Protein AF-A0A955HTI1-F1 (afdb_monomer)

Radius of gyration: 17.14 Å; Cα contacts (8 Å, |Δi|>4): 187; chains: 1; bounding box: 44×36×41 Å

pLDDT: mean 93.25, std 6.98, range [59.03, 98.44]

Solvent-accessible surface area (backbone atoms only — not comparable to full-atom values): 8638 Å² total; per-residue (Å²): 110,68,37,60,52,42,32,54,49,37,49,50,35,49,76,67,67,66,42,57,58,66,56,34,48,52,49,47,51,32,21,47,25,49,50,69,76,40,82,33,57,40,59,86,80,38,102,81,33,39,49,56,70,76,78,49,62,62,72,62,43,73,71,52,9,64,58,46,79,79,43,92,56,68,64,56,56,46,44,49,44,30,48,38,44,42,49,19,44,53,46,44,31,52,51,34,29,71,71,66,74,32,68,68,62,16,50,51,51,39,49,52,58,66,64,32,61,70,59,45,47,50,51,64,56,46,49,51,76,74,50,57,50,44,28,48,52,33,49,25,53,45,17,60,79,68,67,36,62,71,53,28,54,54,30,50,58,66,72,74,87

Secondary structure (DSSP, 8-state):
-HHHHHHHHHHHHHHTT-S-HHHHHHHHHHHHHHHTT---EEGGGSTT-EEGGGT---HHHHHHGGGGGT---THHHHHHHHHHHHHHHHHHHHHHHHHH--HHHHHHHHHHHHH-HHHHHHHHHS--GGGGGHHHHHHHHHHHHTT-HHHHHHHHHHHT-

Foldseek 3Di:
DLLVVLLVLQVVCVVVVVADCVQLVLLLQQLQCVLVVHQSFDCPPDVRGDRPVVVPDQPVSVVCSVQVVVHSDSSSLLSVLSVLLVVLLVLQLVLQCVVVVDNVRSVVVSVVSSPPVVLVCCSNHHPDSCSNLSNLVSQLVSCVSVVVVVSVVVSVVVVVD

Structure (mmCIF, N/CA/C/O backbone):
data_AF-A0A955HTI1-F1
#
_entry.id   AF-A0A955HTI1-F1
#
loop_
_atom_site.group_PDB
_atom_site.id
_atom_site.type_symbol
_atom_site.label_atom_id
_atom_site.label_alt_id
_atom_site.label_comp_id
_atom_site.label_asym_id
_atom_site.label_entity_id
_atom_site.label_seq_id
_atom_site.pdbx_PDB_ins_code
_atom_site.Cartn_x
_atom_site.Cartn_y
_atom_site.Cartn_z
_atom_site.occupancy
_atom_site.B_iso_or_equiv
_atom_site.auth_seq_id
_atom_site.auth_comp_id
_atom_site.auth_asym_id
_atom_site.auth_atom_id
_atom_site.pdbx_PDB_model_num
ATOM 1 N N . MET A 1 1 ? -12.111 10.579 2.091 1.00 88.12 1 MET A N 1
ATOM 2 C CA . MET A 1 1 ? -11.342 11.835 1.938 1.00 88.12 1 MET A CA 1
ATOM 3 C C . MET A 1 1 ? -9.840 11.572 1.915 1.00 88.12 1 MET A C 1
ATOM 5 O O . MET A 1 1 ? -9.245 11.857 0.891 1.00 88.12 1 MET A O 1
ATOM 9 N N . PHE A 1 2 ? -9.255 10.962 2.958 1.00 95.75 2 PHE A N 1
ATOM 10 C CA . PHE A 1 2 ? -7.815 10.640 3.027 1.00 95.75 2 PHE A CA 1
ATOM 11 C C . PHE A 1 2 ? -7.285 9.894 1.789 1.00 95.75 2 PHE A C 1
ATOM 13 O O . PHE A 1 2 ? -6.469 10.437 1.060 1.00 95.75 2 PHE A O 1
ATOM 20 N N . THR A 1 3 ? -7.819 8.705 1.486 1.00 97.25 3 THR A N 1
ATOM 21 C CA . THR A 1 3 ? -7.407 7.900 0.318 1.00 97.25 3 THR A CA 1
ATOM 22 C C . THR A 1 3 ? -7.441 8.684 -0.986 1.00 97.25 3 THR A C 1
ATOM 24 O O . THR A 1 3 ? -6.485 8.658 -1.743 1.00 97.25 3 THR A O 1
ATOM 27 N N . PHE A 1 4 ? -8.525 9.421 -1.228 1.00 97.69 4 PHE A N 1
ATOM 28 C CA . PHE A 1 4 ? -8.668 10.217 -2.441 1.00 97.69 4 PHE A CA 1
ATOM 29 C C . PHE A 1 4 ? -7.625 11.340 -2.521 1.00 97.69 4 PHE A C 1
ATOM 31 O O . PHE A 1 4 ? -7.019 11.529 -3.569 1.00 97.69 4 PHE A O 1
ATOM 38 N N . ALA A 1 5 ? -7.360 12.035 -1.410 1.00 97.19 5 ALA A N 1
ATOM 39 C CA . ALA A 1 5 ? -6.326 13.064 -1.353 1.00 97.19 5 ALA A CA 1
ATOM 40 C C . ALA A 1 5 ? -4.930 12.494 -1.656 1.00 97.19 5 ALA A C 1
ATOM 42 O O . ALA A 1 5 ? -4.186 13.100 -2.420 1.00 97.19 5 ALA A O 1
ATOM 43 N N . TYR A 1 6 ? -4.599 11.312 -1.124 1.00 97.06 6 TYR A N 1
ATOM 44 C CA . TYR A 1 6 ? -3.307 10.668 -1.385 1.00 97.06 6 TYR A CA 1
ATOM 45 C C . TYR A 1 6 ? -3.197 10.057 -2.780 1.00 97.06 6 TYR A C 1
ATOM 47 O O . TYR A 1 6 ? -2.110 10.080 -3.344 1.00 97.06 6 TYR A O 1
ATOM 55 N N . ILE A 1 7 ? -4.302 9.593 -3.375 1.00 97.56 7 ILE A N 1
ATOM 56 C CA . ILE A 1 7 ? -4.332 9.246 -4.802 1.00 97.56 7 ILE A CA 1
ATOM 57 C C . ILE A 1 7 ? -3.980 10.483 -5.628 1.00 97.56 7 ILE A C 1
ATOM 59 O O . ILE A 1 7 ? -3.046 10.438 -6.419 1.00 97.56 7 ILE A O 1
ATOM 63 N N . LEU A 1 8 ? -4.683 11.601 -5.423 1.00 97.56 8 LEU A N 1
ATOM 64 C CA . LEU A 1 8 ? -4.424 12.827 -6.182 1.00 97.56 8 LEU A CA 1
ATOM 65 C C . LEU A 1 8 ? -2.996 13.339 -5.982 1.00 97.56 8 LEU A C 1
ATOM 67 O O . LEU A 1 8 ? -2.355 13.733 -6.951 1.00 97.56 8 LEU A O 1
ATOM 71 N N . LEU A 1 9 ? -2.490 13.305 -4.748 1.00 96.75 9 LEU A N 1
ATOM 72 C CA . LEU A 1 9 ? -1.123 13.709 -4.439 1.00 96.75 9 LEU A CA 1
ATOM 73 C C . LEU A 1 9 ? -0.097 12.828 -5.160 1.00 96.75 9 LEU A C 1
ATOM 75 O O . LEU A 1 9 ? 0.790 13.360 -5.824 1.00 96.75 9 LEU A O 1
ATOM 79 N N . ALA A 1 10 ? -0.225 11.503 -5.051 1.00 95.75 10 ALA A N 1
ATOM 80 C CA . ALA A 1 10 ? 0.704 10.562 -5.669 1.00 95.75 10 ALA A CA 1
ATOM 81 C C . ALA A 1 10 ? 0.696 10.682 -7.199 1.00 95.75 10 ALA A C 1
ATOM 83 O O . ALA A 1 10 ? 1.758 10.748 -7.812 1.00 95.75 10 ALA A O 1
ATOM 84 N N . LEU A 1 11 ? -0.489 10.786 -7.810 1.00 96.25 11 LEU A N 1
ATOM 85 C CA . LEU A 1 11 ? -0.623 10.971 -9.257 1.00 96.25 11 LEU A CA 1
ATOM 86 C C . LEU A 1 11 ? -0.055 12.312 -9.722 1.00 96.25 11 LEU A C 1
ATOM 88 O O . LEU A 1 11 ? 0.658 12.355 -10.718 1.00 96.25 11 LEU A O 1
ATOM 92 N N . ASN A 1 12 ? -0.319 13.399 -8.990 1.00 96.69 12 ASN A N 1
ATOM 93 C CA . ASN A 1 12 ? 0.236 14.707 -9.324 1.00 96.69 12 ASN A CA 1
ATOM 94 C C . ASN A 1 12 ? 1.767 14.678 -9.299 1.00 96.69 12 ASN A C 1
ATOM 96 O O . ASN A 1 12 ? 2.396 15.107 -10.259 1.00 96.69 12 ASN A O 1
ATOM 100 N N . ARG A 1 13 ? 2.369 14.121 -8.243 1.00 95.00 13 ARG A N 1
ATOM 101 C CA . ARG A 1 13 ? 3.831 13.994 -8.149 1.00 95.00 13 ARG A CA 1
ATOM 102 C C . ARG A 1 13 ? 4.407 13.128 -9.268 1.00 95.00 13 ARG A C 1
ATOM 104 O O . ARG A 1 13 ? 5.401 13.515 -9.875 1.00 95.00 13 ARG A O 1
ATOM 111 N N . TYR A 1 14 ? 3.753 12.010 -9.586 1.00 94.94 14 TYR A N 1
ATOM 112 C CA . TYR A 1 14 ? 4.147 11.145 -10.700 1.00 94.94 14 TYR A CA 1
ATOM 113 C C . TYR A 1 14 ? 4.133 11.897 -12.041 1.00 94.94 14 TYR A C 1
ATOM 115 O O . TYR A 1 14 ? 5.121 11.888 -12.771 1.00 94.94 14 TYR A O 1
ATOM 123 N N . TRP A 1 15 ? 3.060 12.636 -12.339 1.00 95.62 15 TRP A N 1
ATOM 124 C CA . TRP A 1 15 ? 2.939 13.398 -13.589 1.00 95.62 15 TRP A CA 1
ATOM 125 C C . TRP A 1 15 ? 3.838 14.639 -13.667 1.00 95.62 15 TRP A C 1
ATOM 127 O O . TRP A 1 15 ? 4.126 15.101 -14.767 1.00 95.62 15 TRP A O 1
ATOM 137 N N . GLN A 1 16 ? 4.295 15.172 -12.532 1.00 95.75 16 GLN A N 1
ATOM 138 C CA . GLN A 1 16 ? 5.307 16.235 -12.477 1.00 95.75 16 GLN A CA 1
ATOM 139 C C . GLN A 1 16 ? 6.748 15.698 -12.500 1.00 95.75 16 GLN A C 1
ATOM 141 O O . GLN A 1 16 ? 7.686 16.481 -12.378 1.00 95.75 16 GLN A O 1
ATOM 146 N N . PHE A 1 17 ? 6.941 14.382 -12.667 1.00 91.50 17 PHE A N 1
ATOM 147 C CA . PHE A 1 17 ? 8.252 13.725 -12.608 1.00 91.50 17 PHE A CA 1
ATOM 148 C C . PHE A 1 17 ? 8.975 13.928 -11.264 1.00 91.50 17 PHE A C 1
ATOM 150 O O . PHE 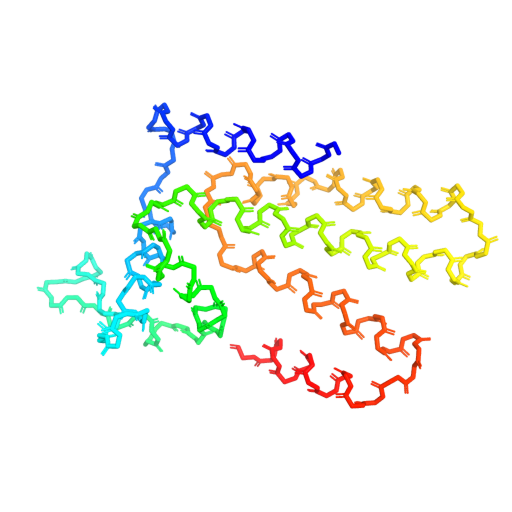A 1 17 ? 10.201 13.897 -11.190 1.00 91.50 17 PHE A O 1
ATOM 157 N N . GLU A 1 18 ? 8.211 14.122 -10.186 1.00 91.44 18 GLU A N 1
ATOM 158 C CA . GLU A 1 18 ? 8.724 14.246 -8.817 1.00 91.44 18 GLU A CA 1
ATOM 159 C C . GLU A 1 18 ? 8.803 12.896 -8.089 1.00 91.44 18 GLU A C 1
ATOM 161 O O . GLU A 1 18 ? 9.293 12.836 -6.959 1.00 91.44 18 GLU A O 1
ATOM 166 N N . SER A 1 19 ? 8.297 11.825 -8.706 1.00 85.75 19 SER A N 1
ATOM 167 C CA . SER A 1 19 ? 8.418 10.455 -8.208 1.00 85.75 19 SER A CA 1
ATOM 168 C C . SER A 1 19 ? 9.788 9.865 -8.534 1.00 85.75 19 SER A C 1
ATOM 170 O O . SER A 1 19 ? 10.231 9.904 -9.686 1.00 85.75 19 SER A O 1
ATOM 172 N N . GLY A 1 20 ? 10.451 9.288 -7.539 1.00 80.75 20 GLY A N 1
ATOM 173 C CA . GLY A 1 20 ? 11.728 8.612 -7.696 1.00 80.75 20 GLY A CA 1
ATOM 174 C C . GLY A 1 20 ? 11.579 7.258 -8.386 1.00 80.75 20 GLY A C 1
ATOM 175 O O . GLY A 1 20 ? 10.614 6.525 -8.194 1.00 80.75 20 GLY A O 1
ATOM 176 N N . TYR A 1 21 ? 12.581 6.890 -9.185 1.00 78.12 21 TYR A N 1
ATOM 177 C CA . TYR A 1 21 ? 12.585 5.601 -9.877 1.00 78.12 21 TYR A CA 1
ATOM 178 C C . TYR A 1 21 ? 12.888 4.416 -8.952 1.00 78.12 21 TYR A C 1
ATOM 180 O O . TYR A 1 21 ? 12.508 3.307 -9.301 1.00 78.12 21 TYR A O 1
ATOM 188 N N . TYR A 1 22 ? 13.568 4.625 -7.816 1.00 83.38 22 TYR A N 1
ATOM 189 C CA . TYR A 1 22 ? 14.139 3.532 -7.020 1.00 83.38 22 TYR A CA 1
ATOM 190 C C . TYR A 1 22 ? 13.063 2.514 -6.617 1.00 83.38 22 TYR A C 1
ATOM 192 O O . TYR A 1 22 ? 12.923 1.502 -7.291 1.00 83.38 22 TYR A O 1
ATOM 200 N N . ASP A 1 23 ? 12.222 2.790 -5.623 1.00 87.06 23 ASP A N 1
ATOM 201 C CA . ASP A 1 23 ? 11.199 1.811 -5.238 1.00 87.06 23 ASP A CA 1
ATOM 202 C C . ASP A 1 23 ? 10.098 1.677 -6.304 1.00 87.06 23 ASP A C 1
ATOM 204 O O . ASP A 1 23 ? 9.738 0.564 -6.693 1.00 87.06 23 ASP A O 1
ATOM 208 N N . LEU A 1 24 ? 9.609 2.794 -6.855 1.00 92.94 24 LEU A N 1
ATOM 209 C CA . LEU A 1 24 ? 8.503 2.779 -7.814 1.00 92.94 24 LEU A CA 1
ATOM 210 C C . LEU A 1 24 ? 8.816 1.956 -9.069 1.00 92.94 24 LEU A C 1
ATOM 212 O O . LEU A 1 24 ? 8.033 1.088 -9.442 1.00 92.94 24 LEU A O 1
ATOM 216 N N . GLY A 1 25 ? 9.960 2.198 -9.707 1.00 92.56 25 GLY A N 1
ATOM 217 C CA . GLY A 1 25 ? 10.360 1.526 -10.942 1.00 92.56 25 GLY A CA 1
ATOM 218 C C . GLY A 1 25 ? 10.775 0.072 -10.730 1.00 92.56 25 GLY A C 1
ATOM 219 O O . GLY A 1 25 ? 10.471 -0.777 -11.575 1.00 92.56 25 GLY A O 1
ATOM 220 N N . ILE A 1 26 ? 11.417 -0.241 -9.594 1.00 92.94 26 ILE A N 1
ATOM 221 C CA . ILE A 1 26 ? 11.717 -1.624 -9.193 1.00 92.94 26 ILE A CA 1
ATOM 222 C C . ILE A 1 26 ? 10.420 -2.435 -9.114 1.00 92.94 26 ILE A C 1
ATOM 224 O O . ILE A 1 26 ? 10.313 -3.486 -9.754 1.00 92.94 26 ILE A O 1
ATOM 228 N N . PHE A 1 27 ? 9.435 -1.955 -8.349 1.00 94.62 27 PHE A N 1
ATOM 229 C CA . PHE A 1 27 ? 8.201 -2.703 -8.119 1.00 94.62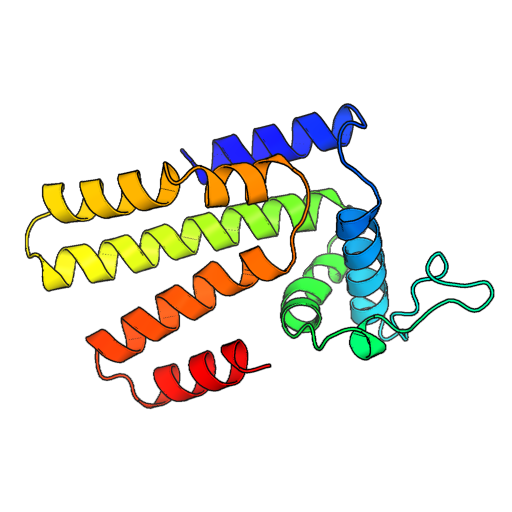 27 PHE A CA 1
ATOM 230 C C . PHE A 1 27 ? 7.269 -2.695 -9.329 1.00 94.62 27 PHE A C 1
ATOM 232 O O . PHE A 1 27 ? 6.695 -3.739 -9.621 1.00 94.62 27 PHE A O 1
ATOM 239 N N . ASP A 1 28 ? 7.173 -1.595 -10.079 1.00 96.00 28 ASP A N 1
ATOM 240 C CA . ASP A 1 28 ? 6.424 -1.535 -11.343 1.00 96.00 28 ASP A CA 1
ATOM 241 C C . ASP A 1 28 ? 6.928 -2.597 -12.335 1.00 96.00 28 ASP A C 1
ATOM 243 O O . ASP A 1 28 ? 6.162 -3.444 -12.803 1.00 96.00 28 ASP A O 1
ATOM 247 N N . THR A 1 29 ? 8.249 -2.658 -12.541 1.00 95.12 29 THR A N 1
ATOM 248 C CA . THR A 1 29 ? 8.878 -3.663 -13.411 1.00 95.12 29 THR A CA 1
ATOM 249 C C . THR A 1 29 ? 8.658 -5.082 -12.887 1.00 95.12 29 THR A C 1
ATOM 251 O O . THR A 1 29 ? 8.346 -5.994 -13.657 1.00 95.12 29 THR A O 1
ATOM 254 N N . ALA A 1 30 ? 8.841 -5.305 -11.582 1.00 95.75 30 ALA A N 1
ATOM 255 C CA . ALA A 1 30 ? 8.688 -6.628 -10.984 1.00 95.75 30 ALA A CA 1
ATOM 256 C C . ALA A 1 30 ? 7.250 -7.147 -11.105 1.00 95.75 30 ALA A C 1
ATOM 258 O O . ALA A 1 30 ? 7.047 -8.295 -11.501 1.00 95.75 30 ALA A O 1
ATOM 259 N N . LEU A 1 31 ? 6.266 -6.301 -10.795 1.00 97.25 31 LEU A N 1
ATOM 260 C CA . LEU A 1 31 ? 4.845 -6.620 -10.884 1.00 97.25 31 LEU A CA 1
ATOM 261 C C . LEU A 1 31 ? 4.447 -6.947 -12.317 1.00 97.25 31 LEU A C 1
ATOM 263 O O . LEU A 1 31 ? 3.833 -7.988 -12.546 1.00 97.25 31 LEU A O 1
ATOM 267 N N . TRP A 1 32 ? 4.860 -6.116 -13.275 1.00 97.44 32 TRP A N 1
ATOM 268 C CA . TRP A 1 32 ? 4.595 -6.353 -14.689 1.00 97.44 32 TRP A CA 1
ATOM 269 C C . TRP A 1 32 ? 5.198 -7.680 -15.168 1.00 97.44 32 TRP A C 1
ATOM 271 O O . TRP A 1 32 ? 4.510 -8.480 -15.805 1.00 97.44 32 TRP A O 1
ATOM 281 N N . LYS A 1 33 ? 6.459 -7.973 -14.810 1.00 96.88 33 LYS A N 1
ATOM 282 C CA . LYS A 1 33 ? 7.120 -9.240 -15.174 1.00 96.88 33 LYS A CA 1
ATOM 283 C C . LYS A 1 33 ? 6.406 -10.444 -14.560 1.00 96.88 33 LYS A C 1
ATOM 285 O O . LYS A 1 33 ? 6.129 -11.404 -15.276 1.00 96.88 33 LYS A O 1
ATOM 290 N N . VAL A 1 34 ? 6.046 -10.387 -13.275 1.00 97.25 34 VAL A N 1
ATOM 291 C CA . VAL A 1 34 ? 5.292 -11.468 -12.612 1.00 97.25 34 VAL A CA 1
ATOM 292 C C . VAL A 1 34 ? 3.916 -11.661 -13.249 1.00 97.25 34 VAL A C 1
ATOM 294 O O . VAL A 1 34 ? 3.521 -12.802 -13.484 1.00 97.25 34 VAL A O 1
ATOM 297 N N . ALA A 1 35 ? 3.213 -10.578 -13.594 1.00 97.88 35 ALA A N 1
ATOM 298 C CA . ALA A 1 35 ? 1.911 -10.638 -14.259 1.00 97.88 35 ALA A CA 1
ATOM 299 C C . ALA A 1 35 ? 1.977 -11.374 -15.607 1.00 97.88 35 ALA A C 1
ATOM 301 O O . ALA A 1 35 ? 1.042 -12.086 -15.969 1.00 97.88 35 ALA A O 1
ATOM 302 N N . HIS A 1 36 ? 3.098 -11.251 -16.317 1.00 97.38 36 HIS A N 1
ATOM 303 C CA . HIS A 1 36 ? 3.343 -11.888 -17.612 1.00 97.38 36 HIS A CA 1
ATOM 304 C C . HIS A 1 36 ? 4.131 -13.202 -17.508 1.00 97.38 36 HIS A C 1
ATOM 306 O O . HIS A 1 36 ? 4.678 -13.676 -18.504 1.00 97.38 36 HIS A O 1
ATOM 312 N N . PHE A 1 37 ? 4.192 -13.802 -16.313 1.00 96.69 37 PHE A N 1
ATOM 313 C CA . PHE A 1 37 ? 4.893 -15.064 -16.044 1.00 96.69 37 PHE A CA 1
ATOM 314 C C . PHE A 1 37 ? 6.388 -15.036 -16.409 1.00 96.69 37 PHE A C 1
ATOM 316 O O . PHE A 1 37 ? 6.987 -16.062 -16.733 1.00 96.69 37 PHE A O 1
ATOM 323 N N . GLN A 1 38 ? 7.006 -13.858 -16.340 1.00 96.31 38 GLN A N 1
ATOM 324 C CA . GLN A 1 38 ? 8.434 -13.654 -16.542 1.00 96.31 38 GLN A CA 1
ATOM 325 C C . GLN A 1 38 ? 9.171 -13.618 -15.204 1.00 96.31 38 GLN A C 1
ATOM 327 O O . GLN A 1 38 ? 8.624 -13.251 -14.163 1.00 96.31 38 GLN A O 1
ATOM 332 N N . THR A 1 39 ? 10.458 -13.961 -15.225 1.00 93.75 39 THR A N 1
ATOM 333 C CA . THR A 1 39 ? 11.310 -13.797 -14.046 1.00 93.75 39 THR A CA 1
ATOM 334 C C . THR A 1 39 ? 11.491 -12.300 -13.751 1.00 93.75 39 THR A C 1
ATOM 336 O O . THR A 1 39 ? 11.960 -11.582 -14.638 1.00 93.75 39 THR A O 1
ATOM 339 N N . PRO A 1 40 ? 11.182 -11.806 -12.534 1.00 93.88 40 PRO A N 1
ATOM 340 C CA . PRO A 1 40 ? 11.285 -10.386 -12.190 1.00 93.88 40 PRO A CA 1
ATOM 341 C C . PRO A 1 40 ? 12.738 -9.977 -11.917 1.00 93.88 40 PRO A C 1
ATOM 343 O O . PRO A 1 40 ? 13.134 -9.660 -10.796 1.00 93.88 40 PRO A O 1
ATOM 346 N N . ILE A 1 41 ? 13.559 -10.036 -12.965 1.00 92.75 41 ILE A N 1
ATOM 347 C CA . ILE A 1 41 ? 14.929 -9.527 -12.970 1.00 92.75 41 ILE A CA 1
ATOM 348 C C . ILE A 1 41 ? 14.870 -8.018 -13.167 1.00 92.75 41 ILE A C 1
ATOM 350 O O . ILE A 1 41 ? 14.202 -7.527 -14.071 1.00 92.75 41 ILE A O 1
ATOM 354 N N . ILE A 1 42 ? 15.565 -7.288 -12.314 1.00 91.00 42 ILE A N 1
ATOM 355 C CA . ILE A 1 42 ? 15.628 -5.839 -12.310 1.00 91.00 42 ILE A CA 1
ATOM 356 C C . ILE A 1 42 ? 17.034 -5.429 -12.749 1.00 91.00 42 ILE A C 1
ATOM 358 O O . ILE A 1 42 ? 18.023 -5.699 -12.059 1.00 91.00 42 ILE A O 1
ATOM 362 N N . ASP A 1 43 ? 17.121 -4.814 -13.928 1.00 82.06 43 ASP A N 1
ATOM 363 C CA . ASP A 1 43 ? 18.370 -4.719 -14.696 1.00 82.06 43 ASP A CA 1
ATOM 364 C C . ASP A 1 43 ? 19.361 -3.680 -14.149 1.00 82.06 43 ASP A C 1
ATOM 366 O O . ASP A 1 43 ? 20.560 -3.783 -14.375 1.00 82.06 43 ASP A O 1
ATOM 370 N N . HIS A 1 44 ? 18.897 -2.709 -13.363 1.00 74.44 44 HIS A N 1
ATOM 371 C CA . HIS A 1 44 ? 19.736 -1.609 -12.874 1.00 74.44 44 HIS A CA 1
ATOM 372 C C . HIS A 1 44 ? 20.524 -1.932 -11.592 1.00 74.44 44 HIS A C 1
ATOM 374 O O . HIS A 1 44 ? 21.387 -1.152 -11.196 1.00 74.44 44 HIS A O 1
ATOM 380 N N . PHE A 1 45 ? 20.279 -3.075 -10.937 1.00 65.38 45 PHE A N 1
ATOM 381 C CA . PHE A 1 45 ? 20.990 -3.426 -9.702 1.00 65.38 45 PHE A CA 1
ATOM 382 C C . PHE A 1 45 ? 22.451 -3.860 -9.918 1.00 65.38 45 PHE A C 1
ATOM 384 O O . PHE A 1 45 ? 23.242 -3.758 -8.980 1.00 65.38 45 PHE A O 1
ATOM 391 N N . LYS A 1 46 ? 22.812 -4.378 -11.107 1.00 64.69 46 LYS A N 1
ATOM 392 C CA . LYS A 1 46 ? 24.164 -4.818 -11.531 1.00 64.69 46 LYS A CA 1
ATOM 393 C C . LYS A 1 46 ? 24.216 -4.929 -13.062 1.00 64.69 46 LYS A C 1
ATOM 395 O O . LYS A 1 46 ? 23.173 -5.043 -13.684 1.00 64.69 46 LYS A O 1
ATOM 400 N N . LEU A 1 47 ? 25.412 -5.049 -13.650 1.00 63.34 47 LEU A N 1
ATOM 401 C CA . LEU A 1 47 ? 25.616 -5.337 -15.088 1.00 63.34 47 LEU A CA 1
ATOM 402 C C . LEU A 1 47 ? 24.800 -6.530 -15.638 1.00 63.34 47 LEU A C 1
ATOM 404 O O . LEU A 1 47 ? 24.570 -6.597 -16.838 1.00 63.34 47 LEU A O 1
ATOM 408 N N . SER A 1 48 ? 24.371 -7.463 -14.782 1.00 72.50 48 SER A N 1
ATOM 409 C CA . SER A 1 48 ? 23.567 -8.638 -15.148 1.00 72.50 48 SER A CA 1
ATOM 410 C C . SER A 1 48 ? 22.133 -8.628 -14.593 1.00 72.50 48 SER A C 1
ATOM 412 O O . SER A 1 48 ? 21.464 -9.657 -14.642 1.00 72.50 48 SER A O 1
ATOM 414 N N . GLY A 1 49 ? 21.690 -7.525 -13.980 1.00 81.62 49 GLY A N 1
ATOM 415 C CA . GLY A 1 49 ? 20.440 -7.466 -13.221 1.00 81.62 49 GLY A CA 1
ATOM 416 C C . GLY A 1 49 ? 20.416 -8.365 -11.974 1.00 81.62 49 GLY A C 1
ATOM 417 O O . GLY A 1 49 ? 21.354 -9.119 -11.687 1.00 81.62 49 GLY A O 1
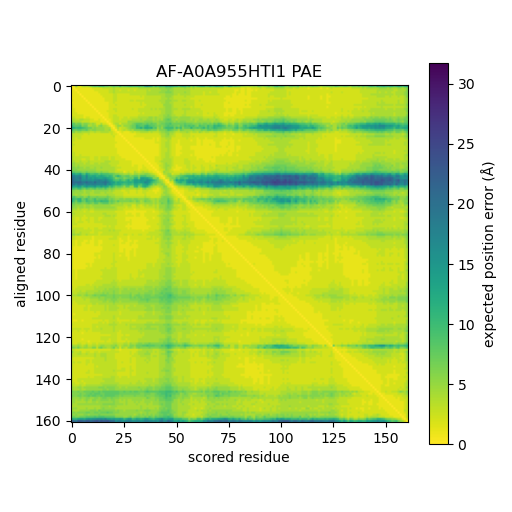ATOM 418 N N . LYS A 1 50 ? 19.339 -8.266 -11.189 1.00 88.56 50 LYS A N 1
ATOM 419 C CA . LYS A 1 50 ? 19.051 -9.165 -10.057 1.00 88.56 50 LYS A CA 1
ATOM 420 C C . LYS A 1 50 ? 17.572 -9.518 -10.002 1.00 88.56 50 LYS A C 1
ATOM 422 O O . LYS A 1 50 ? 16.735 -8.649 -10.201 1.00 88.56 50 LYS A O 1
ATOM 427 N N . ASN A 1 51 ? 17.251 -10.767 -9.677 1.00 90.69 51 ASN A N 1
ATOM 428 C CA . ASN A 1 51 ? 15.880 -11.139 -9.332 1.00 90.69 51 ASN A CA 1
ATOM 429 C C . ASN A 1 51 ? 15.476 -10.435 -8.027 1.00 90.69 51 ASN A C 1
ATOM 431 O O . ASN A 1 51 ? 16.215 -10.531 -7.047 1.00 90.69 51 ASN A O 1
ATOM 435 N N . ILE A 1 52 ? 14.330 -9.750 -8.015 1.00 90.94 52 ILE A N 1
ATOM 436 C CA . ILE A 1 52 ? 13.845 -9.011 -6.838 1.00 90.94 52 ILE A CA 1
ATOM 437 C C . ILE A 1 52 ? 13.704 -9.910 -5.600 1.00 90.94 52 ILE A C 1
ATOM 439 O O . ILE A 1 52 ? 14.034 -9.500 -4.493 1.00 90.94 52 ILE A O 1
ATOM 443 N N . PHE A 1 53 ? 13.337 -11.179 -5.793 1.00 90.25 53 PHE A N 1
ATOM 444 C CA . PHE A 1 53 ? 13.182 -12.146 -4.704 1.00 90.25 53 PHE A CA 1
ATOM 445 C C . PHE A 1 53 ? 14.511 -12.637 -4.109 1.00 90.25 53 PHE A C 1
ATOM 447 O O . PHE A 1 53 ? 14.505 -13.395 -3.144 1.00 90.25 53 PHE A O 1
ATOM 454 N N . ALA A 1 54 ? 15.652 -12.248 -4.691 1.00 87.88 54 ALA A N 1
ATOM 455 C CA . ALA A 1 54 ? 16.971 -12.527 -4.127 1.00 87.88 54 ALA A CA 1
ATOM 456 C C . ALA A 1 54 ? 17.407 -11.486 -3.081 1.00 87.88 54 ALA A C 1
ATOM 458 O O . ALA A 1 54 ? 18.412 -11.710 -2.408 1.00 87.88 54 ALA A O 1
ATOM 459 N N . ASP A 1 55 ? 16.704 -10.354 -2.982 1.00 80.38 55 ASP A N 1
ATOM 460 C CA . ASP A 1 55 ? 16.924 -9.345 -1.946 1.00 80.38 55 ASP A CA 1
ATOM 461 C C . ASP A 1 55 ? 16.057 -9.657 -0.719 1.00 80.38 55 ASP A C 1
ATOM 463 O O . ASP A 1 55 ? 16.578 -10.038 0.327 1.00 80.38 55 ASP A O 1
ATOM 467 N N . HIS A 1 56 ? 14.732 -9.613 -0.895 1.00 83.38 56 HIS A N 1
ATOM 468 C CA . HIS A 1 56 ? 13.737 -9.962 0.120 1.00 83.38 56 HIS A CA 1
ATOM 469 C C . HIS A 1 56 ? 12.551 -10.704 -0.513 1.00 83.38 56 HIS A C 1
ATOM 471 O O . HIS A 1 56 ? 12.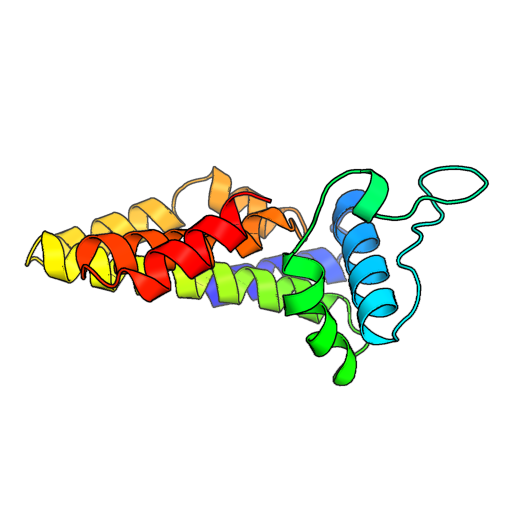315 -10.644 -1.723 1.00 83.38 56 HIS A O 1
ATOM 477 N N . PHE A 1 57 ? 11.785 -11.430 0.302 1.00 85.25 57 PHE A N 1
ATOM 478 C CA . PHE A 1 57 ? 10.546 -12.038 -0.163 1.00 85.25 57 PHE A CA 1
ATOM 479 C C . PHE A 1 57 ? 9.418 -11.001 -0.131 1.00 85.25 57 PHE A C 1
ATOM 481 O O . PHE A 1 57 ? 9.081 -10.475 0.920 1.00 85.25 57 PHE A O 1
ATOM 488 N N . HIS A 1 58 ? 8.829 -10.710 -1.291 1.00 88.81 58 HIS A N 1
ATOM 489 C CA . HIS A 1 58 ? 7.774 -9.703 -1.434 1.00 88.81 58 HIS A CA 1
ATOM 490 C C . HIS A 1 58 ? 6.452 -10.372 -1.844 1.00 88.81 58 HIS A C 1
ATOM 492 O O . HIS A 1 58 ? 6.140 -10.449 -3.038 1.00 88.81 58 HIS A O 1
ATOM 498 N N . PRO A 1 59 ? 5.655 -10.894 -0.893 1.00 88.69 59 PRO A N 1
ATOM 499 C CA . PRO A 1 59 ? 4.424 -11.617 -1.213 1.00 88.69 59 PRO A CA 1
ATOM 500 C C . PRO A 1 59 ? 3.359 -10.719 -1.852 1.00 88.69 59 PRO A C 1
ATOM 502 O O . PRO A 1 59 ? 2.532 -11.193 -2.634 1.00 88.69 59 PRO A O 1
ATOM 505 N N . SER A 1 60 ? 3.402 -9.417 -1.569 1.00 92.50 60 SER A N 1
ATOM 506 C CA . SER A 1 60 ? 2.531 -8.413 -2.186 1.00 92.50 60 SER A CA 1
ATOM 507 C C . SER A 1 60 ? 2.649 -8.373 -3.711 1.00 92.50 60 SER A C 1
ATOM 509 O O . SER A 1 60 ? 1.661 -8.055 -4.372 1.00 92.50 60 SER A O 1
ATOM 511 N N . ILE A 1 61 ? 3.804 -8.748 -4.281 1.00 94.94 61 ILE A N 1
ATOM 512 C CA . ILE A 1 61 ? 4.012 -8.755 -5.731 1.00 94.94 61 ILE A CA 1
ATOM 513 C C . ILE A 1 61 ? 3.008 -9.692 -6.397 1.00 94.94 61 ILE A C 1
ATOM 515 O O . ILE A 1 61 ? 2.386 -9.327 -7.387 1.00 94.94 61 ILE A O 1
ATOM 519 N N . PHE A 1 62 ? 2.761 -10.867 -5.822 1.00 93.56 62 PHE A N 1
ATOM 520 C CA . PHE A 1 62 ? 1.790 -11.813 -6.375 1.00 93.56 62 PHE A CA 1
ATOM 521 C C . PHE A 1 62 ? 0.339 -11.344 -6.218 1.00 93.56 62 PHE A C 1
ATOM 523 O O . PHE A 1 62 ? -0.512 -11.708 -7.026 1.00 93.56 62 PHE A O 1
ATOM 530 N N . ILE A 1 63 ? 0.052 -10.532 -5.197 1.00 93.00 63 ILE A N 1
ATOM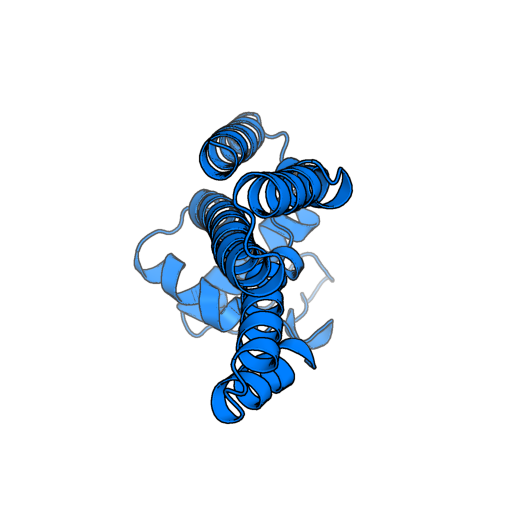 531 C CA . ILE A 1 63 ? -1.284 -9.967 -4.964 1.00 93.00 63 ILE A CA 1
ATOM 532 C C . ILE A 1 63 ? -1.566 -8.812 -5.926 1.00 93.00 63 ILE A C 1
ATOM 534 O O . ILE A 1 63 ? -2.684 -8.686 -6.421 1.00 93.00 63 ILE A O 1
ATOM 538 N N . LEU A 1 64 ? -0.569 -7.965 -6.178 1.00 96.88 64 LEU A N 1
ATOM 539 C CA . LEU A 1 64 ? -0.717 -6.768 -7.000 1.00 96.88 64 LEU A CA 1
ATOM 540 C C . LEU A 1 64 ? -0.459 -7.023 -8.489 1.00 96.88 64 LEU A C 1
ATOM 542 O O . LEU A 1 64 ? -1.026 -6.312 -9.311 1.00 96.88 64 LEU A O 1
ATOM 546 N N . ALA A 1 65 ? 0.335 -8.033 -8.862 1.00 97.50 65 ALA A N 1
ATOM 547 C CA . ALA A 1 65 ? 0.664 -8.324 -10.261 1.00 97.50 65 ALA A CA 1
ATOM 548 C C . ALA A 1 65 ? -0.569 -8.456 -11.179 1.00 97.50 65 ALA A C 1
ATOM 550 O O . ALA A 1 65 ? -0.540 -7.873 -12.262 1.00 97.50 65 ALA A O 1
ATOM 551 N N . PRO A 1 66 ? -1.686 -9.102 -10.776 1.00 97.44 66 PRO A N 1
ATOM 552 C CA . PRO A 1 66 ? -2.888 -9.182 -11.611 1.00 97.44 66 PRO A CA 1
ATOM 553 C C . PRO A 1 66 ? -3.480 -7.830 -12.043 1.00 97.44 66 PRO A C 1
ATOM 555 O O . PRO A 1 66 ? -4.234 -7.789 -13.011 1.00 97.44 66 PRO A O 1
ATOM 558 N N . ILE A 1 67 ? -3.147 -6.717 -11.373 1.00 97.75 67 ILE A N 1
ATOM 559 C CA . ILE A 1 67 ? -3.539 -5.366 -11.811 1.00 97.75 67 ILE A CA 1
ATOM 560 C C . ILE A 1 67 ? -3.029 -5.092 -13.233 1.00 97.75 67 ILE A C 1
ATOM 562 O O . ILE A 1 67 ? -3.753 -4.499 -14.036 1.00 97.75 67 ILE A O 1
ATOM 566 N N . TYR A 1 68 ? -1.837 -5.591 -13.572 1.00 98.00 68 TYR A N 1
ATOM 567 C CA . TYR A 1 68 ? -1.219 -5.376 -14.880 1.00 98.00 68 TYR A CA 1
ATOM 568 C C . TYR A 1 68 ? -1.863 -6.174 -16.020 1.00 98.00 68 TYR A C 1
ATOM 570 O O . TYR A 1 68 ? -1.548 -5.953 -17.182 1.00 98.00 68 TYR A O 1
ATOM 578 N N . TRP A 1 69 ? -2.826 -7.056 -15.736 1.00 97.81 69 TRP A N 1
ATOM 579 C CA . TRP A 1 69 ? -3.646 -7.671 -16.788 1.00 97.81 69 TRP A CA 1
ATOM 580 C C . TRP A 1 69 ? -4.687 -6.712 -17.372 1.00 97.81 69 TRP A C 1
ATOM 582 O O . TRP A 1 69 ? -5.255 -6.987 -18.427 1.00 97.81 69 TRP A O 1
ATOM 592 N N . PHE A 1 70 ? -4.953 -5.597 -16.689 1.00 97.81 70 PHE A N 1
ATOM 593 C CA . PHE A 1 70 ? -5.945 -4.604 -17.101 1.00 97.81 70 PHE A CA 1
ATOM 594 C C . PHE A 1 70 ? -5.314 -3.295 -17.588 1.00 97.81 70 PHE A C 1
ATOM 596 O O . PHE A 1 70 ? -6.008 -2.473 -18.186 1.00 97.81 70 PHE A O 1
ATOM 603 N N . THR A 1 71 ? -4.030 -3.062 -1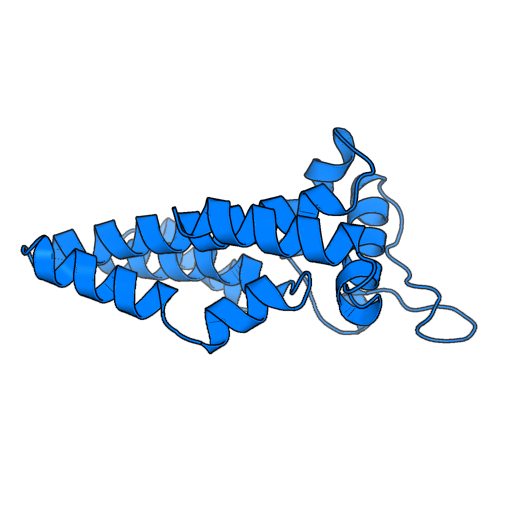7.301 1.00 97.38 71 THR A N 1
ATOM 604 C CA . THR A 1 71 ? -3.331 -1.809 -17.607 1.00 97.38 71 THR A CA 1
ATOM 605 C C . THR A 1 71 ? -1.816 -1.981 -17.510 1.00 97.38 71 THR A C 1
ATOM 607 O O . THR A 1 71 ? -1.341 -2.672 -16.624 1.00 97.38 71 THR A O 1
ATOM 610 N N . ASP A 1 72 ? -1.050 -1.268 -18.334 1.00 95.69 72 ASP A N 1
ATOM 611 C CA . ASP A 1 72 ? 0.418 -1.179 -18.214 1.00 95.69 72 ASP A CA 1
ATOM 612 C C . ASP A 1 72 ? 0.878 0.113 -17.510 1.00 95.69 72 ASP A C 1
ATOM 614 O O . ASP A 1 72 ? 2.037 0.508 -17.574 1.00 95.69 72 ASP A O 1
ATOM 618 N N . LYS A 1 73 ? -0.057 0.828 -16.876 1.00 96.88 73 LYS A N 1
ATOM 619 C CA . LYS A 1 73 ? 0.185 2.137 -16.255 1.00 96.88 73 LYS A CA 1
ATOM 620 C C . LYS A 1 73 ? 0.699 2.021 -14.820 1.00 96.88 73 LYS A C 1
ATOM 622 O O . LYS A 1 73 ? -0.020 1.501 -13.963 1.00 96.88 73 LYS A O 1
ATOM 627 N N . THR A 1 74 ? 1.852 2.622 -14.534 1.00 95.69 74 THR A N 1
ATOM 628 C CA . THR A 1 74 ? 2.447 2.720 -13.187 1.00 95.69 74 THR A CA 1
ATOM 629 C C . THR A 1 74 ? 1.533 3.420 -12.177 1.00 95.69 74 THR A C 1
ATOM 631 O O . THR A 1 74 ? 1.539 3.102 -10.988 1.00 95.69 74 THR A O 1
ATOM 634 N N . GLU A 1 75 ? 0.660 4.326 -12.622 1.00 96.62 75 GLU A N 1
ATOM 635 C CA . GLU A 1 75 ? -0.349 4.959 -11.765 1.00 96.62 75 GLU A CA 1
ATOM 636 C C . GLU A 1 75 ? -1.218 3.940 -11.012 1.00 96.62 75 GLU A C 1
ATOM 638 O O . GLU A 1 75 ? -1.686 4.217 -9.905 1.00 96.62 75 GLU A O 1
ATOM 643 N N . ALA A 1 76 ? -1.425 2.751 -11.587 1.00 97.25 76 ALA A N 1
ATOM 644 C CA . ALA A 1 76 ? -2.275 1.723 -11.006 1.00 97.25 76 ALA A CA 1
ATOM 645 C C . ALA A 1 76 ? -1.770 1.253 -9.633 1.00 97.25 76 ALA A C 1
ATOM 647 O O . ALA A 1 76 ? -2.577 1.065 -8.718 1.00 97.25 76 ALA A O 1
ATOM 648 N N . ILE A 1 77 ? -0.453 1.128 -9.448 1.00 96.75 77 ILE A N 1
ATOM 649 C CA . ILE A 1 77 ? 0.125 0.677 -8.174 1.00 96.75 77 ILE A CA 1
ATOM 650 C C . ILE A 1 77 ? 0.130 1.781 -7.113 1.00 96.75 77 ILE A C 1
ATOM 652 O O . ILE A 1 77 ? -0.092 1.493 -5.936 1.00 96.75 77 ILE A O 1
ATOM 656 N N . LEU A 1 78 ? 0.255 3.050 -7.517 1.00 96.81 78 LEU A N 1
ATOM 657 C CA . LEU A 1 78 ? 0.094 4.205 -6.622 1.00 96.81 78 LEU A CA 1
ATOM 658 C C . LEU A 1 78 ? -1.342 4.287 -6.085 1.00 96.81 78 LEU A C 1
ATOM 660 O O . LEU A 1 78 ? -1.568 4.471 -4.885 1.00 96.81 78 LEU A O 1
ATOM 664 N N . VAL A 1 79 ? -2.323 4.087 -6.970 1.00 97.38 79 VAL A N 1
ATOM 665 C CA . VAL A 1 79 ? -3.743 4.032 -6.603 1.00 97.38 79 VAL A CA 1
ATOM 666 C C . VAL A 1 79 ? -4.018 2.844 -5.682 1.00 97.38 79 VAL A C 1
ATOM 668 O O . VAL A 1 79 ? -4.667 3.012 -4.647 1.00 97.38 79 VAL A O 1
ATOM 671 N N . ALA A 1 80 ? -3.498 1.659 -6.014 1.00 97.50 80 ALA A N 1
ATOM 672 C CA . ALA A 1 80 ? -3.679 0.455 -5.208 1.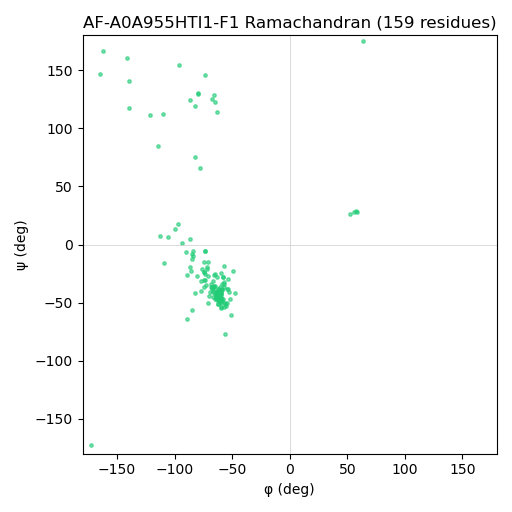00 97.50 80 ALA A CA 1
ATOM 673 C C . ALA A 1 80 ? -3.128 0.629 -3.785 1.00 97.50 80 ALA A C 1
ATOM 675 O O . ALA A 1 80 ? -3.844 0.358 -2.821 1.00 97.50 80 ALA A O 1
ATOM 676 N N . GLN A 1 81 ? -1.909 1.158 -3.641 1.00 96.81 81 GLN A N 1
ATOM 677 C CA . GLN A 1 81 ? -1.295 1.468 -2.346 1.00 96.81 81 GLN A CA 1
ATOM 678 C C . GLN A 1 81 ? -2.196 2.375 -1.487 1.00 96.81 81 GLN A C 1
ATOM 680 O O . GLN A 1 81 ? -2.491 2.053 -0.332 1.00 96.81 81 GLN A O 1
ATOM 685 N N . ALA A 1 82 ? -2.692 3.484 -2.046 1.00 97.56 82 ALA A N 1
ATOM 686 C CA . ALA A 1 82 ? -3.546 4.416 -1.309 1.00 97.56 82 ALA A CA 1
ATOM 687 C C . ALA A 1 82 ? -4.899 3.794 -0.908 1.00 97.56 82 ALA A C 1
ATOM 689 O O . ALA A 1 82 ? -5.407 4.059 0.189 1.00 97.56 82 ALA A O 1
ATOM 690 N N . ILE A 1 83 ? -5.485 2.952 -1.768 1.00 98.12 83 ILE A N 1
ATOM 691 C CA . ILE A 1 83 ? -6.719 2.210 -1.468 1.00 98.12 83 ILE A CA 1
ATOM 692 C C . ILE A 1 83 ? -6.488 1.223 -0.325 1.00 98.12 83 ILE A C 1
ATOM 694 O O . ILE A 1 83 ? -7.282 1.193 0.614 1.00 98.12 83 ILE A O 1
ATOM 698 N N . ILE A 1 84 ? -5.400 0.453 -0.367 1.00 98.06 84 ILE A N 1
ATOM 699 C CA . ILE A 1 84 ? -5.075 -0.557 0.647 1.00 98.06 84 ILE A CA 1
ATOM 700 C C . ILE A 1 84 ? -4.904 0.089 2.027 1.00 98.06 84 ILE A C 1
ATOM 702 O O . ILE A 1 84 ? -5.519 -0.367 2.995 1.00 98.06 84 ILE A O 1
ATOM 706 N N . VAL A 1 85 ? -4.172 1.205 2.113 1.00 98.00 85 VAL A N 1
ATOM 707 C CA . VAL A 1 85 ? -4.045 1.977 3.363 1.00 98.00 85 VAL A CA 1
ATOM 708 C C . VAL A 1 85 ? -5.384 2.593 3.790 1.00 98.00 85 VAL A C 1
ATOM 710 O O . VAL A 1 85 ? -5.710 2.646 4.974 1.00 98.00 85 VAL A O 1
ATOM 713 N N . GLY A 1 86 ? -6.213 3.033 2.844 1.00 98.12 86 GLY A N 1
ATOM 714 C CA . GLY A 1 86 ? -7.574 3.482 3.143 1.00 98.12 86 GLY A CA 1
ATOM 715 C C . GLY A 1 86 ? -8.427 2.404 3.811 1.00 98.12 86 GLY A C 1
ATOM 716 O O . GLY A 1 86 ? -9.068 2.649 4.834 1.00 98.12 86 GLY A O 1
ATOM 717 N N . LEU A 1 87 ? -8.412 1.198 3.239 1.00 98.44 87 LEU A N 1
ATOM 718 C CA . LEU A 1 87 ? -9.153 0.039 3.732 1.00 98.44 87 LEU A CA 1
ATOM 719 C C . LEU A 1 87 ? -8.649 -0.423 5.101 1.00 98.44 87 LEU A C 1
ATOM 721 O O . LEU A 1 87 ? -9.463 -0.806 5.942 1.00 98.44 87 LEU A O 1
ATOM 725 N N . SER A 1 88 ? -7.342 -0.343 5.367 1.00 98.25 88 SER A N 1
ATOM 726 C CA . SER A 1 88 ? -6.791 -0.684 6.685 1.00 98.25 88 SER A CA 1
ATOM 727 C C . SER A 1 88 ? -7.394 0.203 7.789 1.00 98.25 88 SER A C 1
ATOM 729 O O . SER A 1 88 ? -7.780 -0.302 8.845 1.00 98.25 88 SER A O 1
ATOM 731 N N . GLY A 1 89 ? -7.600 1.498 7.517 1.00 98.12 89 GLY A N 1
ATOM 732 C CA . GLY A 1 89 ? -8.273 2.421 8.434 1.00 98.12 89 GLY A CA 1
ATOM 733 C C . GLY A 1 89 ? -9.760 2.112 8.647 1.00 98.12 89 GLY A C 1
ATOM 734 O O . GLY A 1 89 ? -10.275 2.311 9.747 1.00 98.12 89 GLY A O 1
ATOM 735 N N . VAL A 1 90 ? -10.454 1.567 7.641 1.00 98.06 90 VAL A N 1
ATOM 736 C CA . VAL A 1 90 ? -11.843 1.086 7.791 1.00 98.06 90 VAL A CA 1
ATOM 737 C C . VAL A 1 90 ? -11.896 -0.120 8.728 1.00 98.06 90 VAL A C 1
ATOM 739 O O . VAL A 1 90 ? -12.727 -0.163 9.636 1.00 98.06 90 VAL A O 1
ATOM 742 N N . VAL A 1 91 ? -10.982 -1.080 8.565 1.00 98.19 91 VAL A N 1
ATOM 743 C CA . VAL A 1 91 ? -10.875 -2.231 9.477 1.00 98.19 91 VAL A CA 1
ATOM 744 C C . VAL A 1 91 ? -10.556 -1.758 10.899 1.00 98.19 91 VAL A C 1
ATOM 746 O O . VAL A 1 91 ? -11.205 -2.193 11.852 1.00 98.19 91 VAL A O 1
ATOM 749 N N . LEU A 1 92 ? -9.632 -0.803 11.046 1.00 98.31 92 LEU A N 1
ATOM 750 C CA . LEU A 1 92 ? -9.300 -0.189 12.333 1.00 98.31 92 LEU A CA 1
ATOM 751 C C . LEU A 1 92 ? -10.511 0.492 12.984 1.00 98.31 92 LEU A C 1
ATOM 753 O O . LEU A 1 92 ? -10.718 0.333 14.187 1.00 98.31 92 LEU A O 1
ATOM 757 N N . PHE A 1 93 ? -11.339 1.202 12.211 1.00 98.12 93 PHE A N 1
ATOM 758 C CA . PHE A 1 93 ? -12.570 1.812 12.717 1.00 98.12 93 PHE A CA 1
ATOM 759 C C . PHE A 1 93 ? -13.505 0.770 13.331 1.00 98.12 93 PHE A C 1
ATOM 761 O O . PHE A 1 93 ? -14.005 0.974 14.437 1.00 98.12 93 PHE A O 1
ATOM 768 N N . HIS A 1 94 ? -13.724 -0.351 12.639 1.00 97.31 94 HIS A N 1
ATOM 769 C CA . HIS A 1 94 ? -14.579 -1.426 13.140 1.00 97.31 94 HIS A CA 1
ATOM 770 C C . HIS A 1 94 ? -14.023 -2.038 14.425 1.00 97.31 94 HIS A C 1
ATOM 772 O O . HIS A 1 94 ? -14.754 -2.147 15.408 1.00 97.31 94 HIS A O 1
ATOM 778 N N . ILE A 1 95 ? -12.719 -2.333 14.464 1.00 97.50 95 ILE A N 1
ATOM 779 C CA . ILE A 1 95 ? -12.050 -2.815 15.680 1.00 97.50 95 ILE A CA 1
ATOM 780 C C . ILE A 1 95 ? -12.257 -1.827 16.838 1.00 97.50 95 ILE A C 1
ATOM 782 O O . ILE A 1 95 ? -12.684 -2.217 17.926 1.00 97.50 95 ILE A O 1
ATOM 786 N N . ALA A 1 96 ? -11.968 -0.543 16.615 1.00 97.62 96 ALA A N 1
ATOM 787 C CA . ALA A 1 96 ? -12.029 0.477 17.654 1.00 97.62 96 ALA A CA 1
ATOM 788 C C . ALA A 1 96 ? -13.466 0.726 18.133 1.00 97.62 96 ALA A C 1
ATOM 790 O O . ALA A 1 96 ? -13.699 0.849 19.335 1.00 97.62 96 ALA A O 1
ATOM 791 N N . LYS A 1 97 ? -14.443 0.751 17.219 1.00 97.38 97 LYS A N 1
ATOM 792 C CA . LYS A 1 97 ? -15.864 0.921 17.549 1.00 97.38 97 LYS A CA 1
ATOM 793 C C . LYS A 1 97 ? -16.371 -0.225 18.418 1.00 97.38 97 LYS A C 1
ATOM 795 O O . LYS A 1 97 ? -17.028 0.036 19.426 1.00 97.38 97 LYS A O 1
ATOM 800 N N . ASP A 1 98 ? -16.022 -1.461 18.072 1.00 95.94 98 ASP A N 1
ATOM 801 C CA . ASP A 1 98 ? -16.457 -2.646 18.812 1.00 95.94 98 ASP A CA 1
ATOM 802 C C . ASP A 1 98 ? -15.819 -2.716 20.209 1.00 95.94 98 ASP A C 1
ATOM 804 O O . ASP A 1 98 ? -16.478 -3.105 21.177 1.00 95.94 98 ASP A O 1
ATOM 808 N N . LYS A 1 99 ? -14.550 -2.304 20.344 1.00 95.81 99 LYS A N 1
ATOM 809 C CA . LYS A 1 99 ? -13.823 -2.356 21.624 1.00 95.81 99 LYS A CA 1
ATOM 810 C C . LYS A 1 99 ? -14.112 -1.188 22.553 1.00 95.81 99 LYS A C 1
ATOM 812 O O . LYS A 1 99 ? -14.279 -1.405 23.749 1.00 95.81 99 LYS A O 1
ATOM 817 N N . LEU A 1 100 ? -14.192 0.029 22.026 1.00 96.50 100 LEU A N 1
ATOM 818 C CA . LEU A 1 100 ? -14.413 1.229 22.836 1.00 96.50 100 LEU A CA 1
ATOM 819 C C . LEU A 1 100 ? -15.893 1.503 23.089 1.00 96.50 100 LEU A C 1
ATOM 821 O O . LEU A 1 100 ? -16.218 2.265 23.995 1.00 96.50 100 LEU A O 1
ATOM 825 N N . ARG A 1 101 ? -16.790 0.921 22.277 1.00 96.50 101 ARG A N 1
ATOM 826 C CA . ARG A 1 101 ? -18.244 1.167 22.319 1.00 96.50 101 ARG A CA 1
ATOM 827 C C . ARG A 1 101 ? -18.601 2.658 22.264 1.00 96.50 101 ARG A C 1
ATOM 829 O O . ARG A 1 101 ? -19.651 3.079 22.738 1.00 96.50 101 ARG A O 1
ATOM 836 N N . ASN A 1 102 ? -17.720 3.460 21.669 1.00 97.38 102 ASN A N 1
ATOM 837 C CA . ASN A 1 102 ? -17.844 4.903 21.548 1.00 97.38 102 ASN A CA 1
ATOM 838 C C . ASN A 1 102 ? -17.385 5.320 20.147 1.00 97.38 102 ASN A C 1
ATOM 840 O O . ASN A 1 102 ? -16.228 5.124 19.773 1.00 97.38 102 ASN A O 1
ATOM 844 N N . ALA A 1 103 ? -18.309 5.890 19.372 1.00 96.38 103 ALA A N 1
ATOM 845 C CA . ALA A 1 103 ? -18.043 6.280 17.993 1.00 96.38 103 ALA A CA 1
ATOM 846 C C . ALA A 1 103 ? -17.005 7.407 17.895 1.00 96.38 103 ALA A C 1
ATOM 848 O O . ALA A 1 103 ? -16.134 7.339 17.034 1.00 96.38 103 ALA A O 1
ATOM 849 N N . PHE A 1 104 ? -17.052 8.399 18.789 1.00 97.75 104 PHE A N 1
ATOM 850 C CA . PHE A 1 104 ? -16.083 9.496 18.798 1.00 97.75 104 PHE A CA 1
ATOM 851 C C . PHE A 1 104 ? -14.674 8.983 19.078 1.00 97.75 104 PHE A C 1
ATOM 853 O O . PHE A 1 104 ? -13.763 9.287 18.319 1.00 97.75 104 PHE A O 1
ATOM 860 N N . ALA A 1 105 ? -14.507 8.135 20.094 1.00 97.75 105 ALA A N 1
ATOM 861 C CA . ALA A 1 105 ? -13.203 7.567 20.423 1.00 97.75 105 ALA A CA 1
ATOM 862 C C . ALA A 1 105 ? -12.649 6.690 19.281 1.00 97.75 105 ALA A C 1
ATOM 864 O O . ALA A 1 105 ? -11.468 6.779 18.948 1.00 97.75 105 ALA A O 1
ATOM 865 N N . ALA A 1 106 ? -13.504 5.897 18.624 1.00 97.81 106 ALA A N 1
ATOM 866 C CA . ALA A 1 106 ? -13.113 5.108 17.456 1.00 97.81 106 ALA A CA 1
ATOM 867 C C . ALA A 1 106 ? -12.679 5.986 16.271 1.00 97.81 106 ALA A C 1
ATOM 869 O O . ALA A 1 106 ? -11.655 5.713 15.644 1.00 97.81 106 ALA A O 1
ATOM 870 N N . ILE A 1 107 ? -13.419 7.065 15.992 1.00 97.94 107 ILE A N 1
ATOM 871 C CA . ILE A 1 107 ? -13.056 8.048 14.963 1.00 97.94 107 ILE A CA 1
ATOM 872 C C . ILE A 1 107 ? -11.721 8.713 15.312 1.00 97.94 107 ILE A C 1
ATOM 874 O O . ILE A 1 107 ? -10.861 8.816 14.442 1.00 97.94 107 ILE A O 1
ATOM 878 N N . SER A 1 108 ? -11.503 9.111 16.569 1.00 98.19 108 SER A N 1
ATOM 879 C CA . SER A 1 108 ? -10.244 9.724 17.011 1.00 98.19 108 SER A CA 1
ATOM 880 C C . SER A 1 108 ? -9.034 8.815 16.787 1.00 98.19 108 SER A C 1
ATOM 882 O O . SER A 1 108 ? -7.998 9.305 16.345 1.00 98.19 108 SER A O 1
ATOM 884 N N . ILE A 1 109 ? -9.158 7.501 17.016 1.00 98.00 109 ILE A N 1
ATOM 885 C CA . ILE A 1 109 ? -8.083 6.535 16.726 1.00 98.00 109 ILE A CA 1
ATOM 886 C C . ILE A 1 109 ? -7.772 6.479 15.229 1.00 98.00 109 ILE A C 1
ATOM 888 O O . ILE A 1 109 ? -6.607 6.505 14.840 1.00 98.00 109 ILE A O 1
ATOM 892 N N . VAL A 1 110 ? -8.797 6.423 14.379 1.00 98.06 110 VAL A N 1
ATOM 893 C CA . VAL A 1 110 ? -8.613 6.362 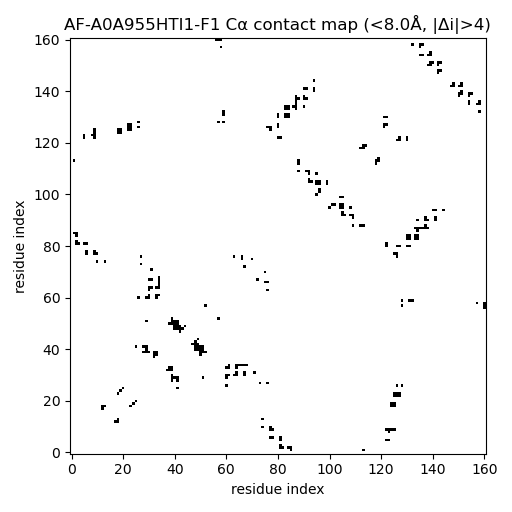12.920 1.00 98.06 110 VAL A CA 1
ATOM 894 C C . VAL A 1 110 ? -8.019 7.665 12.386 1.00 98.06 110 VAL A C 1
ATOM 896 O O . VAL A 1 110 ? -7.147 7.636 11.520 1.00 98.06 110 VAL A O 1
ATOM 899 N N . ILE A 1 111 ? -8.436 8.810 12.933 1.00 98.06 111 ILE A N 1
ATOM 900 C CA . ILE A 1 111 ? -7.830 10.108 12.626 1.00 98.06 111 ILE A CA 1
ATOM 901 C C . ILE A 1 111 ? -6.358 10.105 13.038 1.00 98.06 111 ILE A C 1
ATOM 903 O O . ILE A 1 111 ? -5.519 10.461 12.222 1.00 98.06 111 ILE A O 1
ATOM 907 N N . ALA A 1 112 ? -6.023 9.662 14.252 1.00 98.06 112 ALA A N 1
ATOM 908 C CA . ALA A 1 112 ? -4.633 9.582 14.701 1.00 98.06 112 ALA A CA 1
ATOM 909 C C . ALA A 1 112 ? -3.787 8.661 13.804 1.00 98.06 112 ALA A C 1
ATOM 911 O O . ALA A 1 112 ? -2.662 9.013 13.460 1.00 98.06 112 ALA A O 1
ATOM 912 N N . TYR A 1 113 ? -4.344 7.527 13.367 1.00 97.81 113 TYR A N 1
ATOM 913 C CA . TYR A 1 113 ? -3.702 6.621 12.414 1.00 97.81 113 TYR A CA 1
ATOM 914 C C . TYR A 1 113 ? -3.397 7.308 11.075 1.00 97.81 113 TYR A C 1
ATOM 916 O O . TYR A 1 113 ? -2.268 7.244 10.598 1.00 97.81 113 TYR A O 1
ATOM 924 N N . PHE A 1 114 ? -4.364 8.021 10.491 1.00 97.75 114 PHE A N 1
ATOM 925 C CA . PHE A 1 114 ? -4.165 8.739 9.227 1.00 97.75 114 PHE A CA 1
ATOM 926 C C . PHE A 1 114 ? -3.339 10.026 9.358 1.00 97.75 114 PHE A C 1
ATOM 928 O O . PHE A 1 114 ? -2.739 10.469 8.380 1.00 97.75 114 PHE A O 1
ATOM 935 N N . LEU A 1 115 ? -3.287 10.636 10.543 1.00 97.06 115 LEU A N 1
ATOM 936 C CA . LEU A 1 115 ? -2.430 11.788 10.841 1.00 97.06 115 LEU A CA 1
ATOM 937 C C . LEU A 1 115 ? -1.005 11.391 11.232 1.00 97.06 115 LEU A C 1
ATOM 939 O O . LEU A 1 115 ? -0.152 12.263 11.390 1.00 97.06 115 LEU A O 1
ATOM 943 N N . PHE A 1 116 ? -0.721 10.096 11.375 1.00 96.94 116 PHE A N 1
ATOM 944 C CA . PHE A 1 116 ? 0.632 9.639 11.635 1.00 96.94 116 PHE A CA 1
ATOM 945 C C . PHE A 1 116 ? 1.539 9.988 10.451 1.00 96.94 116 PHE A C 1
ATOM 947 O O . PHE A 1 116 ? 1.401 9.443 9.355 1.00 96.94 116 PHE A O 1
ATOM 954 N N . ILE A 1 117 ? 2.502 10.878 10.696 1.00 95.44 117 ILE A N 1
ATOM 955 C CA . ILE A 1 117 ? 3.379 11.431 9.658 1.00 95.44 117 ILE A CA 1
ATOM 956 C C . ILE A 1 117 ? 4.146 10.351 8.888 1.00 95.44 117 ILE A C 1
ATOM 958 O O . ILE A 1 117 ? 4.360 10.490 7.690 1.00 95.44 117 ILE A O 1
ATOM 962 N N . GLY A 1 118 ? 4.504 9.238 9.537 1.00 94.44 118 GLY A N 1
ATOM 963 C CA . GLY A 1 118 ? 5.172 8.126 8.862 1.00 94.44 118 GLY A CA 1
ATOM 964 C C . GLY A 1 118 ? 4.297 7.484 7.782 1.00 94.44 118 GLY A C 1
ATOM 965 O O . GLY A 1 118 ? 4.782 7.206 6.690 1.00 94.44 118 GLY A O 1
ATOM 966 N N . LEU A 1 119 ? 2.997 7.315 8.049 1.00 95.12 119 LEU A N 1
ATOM 967 C CA .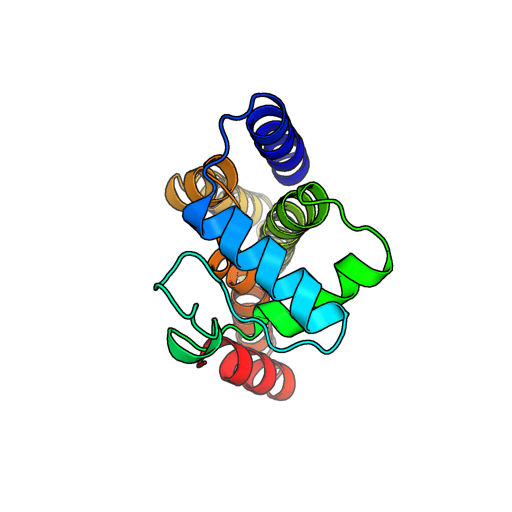 LEU A 1 119 ? 2.050 6.771 7.071 1.00 95.12 119 LEU A CA 1
ATOM 968 C C . LEU A 1 119 ? 1.816 7.754 5.921 1.00 95.12 119 LEU A C 1
ATOM 970 O O . LEU A 1 119 ? 1.771 7.360 4.759 1.00 95.12 119 LEU A O 1
ATOM 974 N N . GLN A 1 120 ? 1.698 9.039 6.253 1.00 95.44 120 GLN A N 1
ATOM 975 C CA . GLN A 1 120 ? 1.543 10.109 5.273 1.00 95.44 120 GLN A CA 1
ATOM 976 C C . GLN A 1 120 ? 2.751 10.206 4.341 1.00 95.44 120 GLN A C 1
ATOM 978 O O . GLN A 1 120 ? 2.571 10.256 3.129 1.00 95.44 120 GLN A O 1
ATOM 983 N N . ASN A 1 121 ? 3.967 10.174 4.888 1.00 93.50 121 ASN A N 1
ATOM 984 C CA . ASN A 1 121 ? 5.201 10.216 4.108 1.00 93.50 121 ASN A CA 1
ATOM 985 C C . ASN A 1 121 ? 5.340 8.993 3.198 1.00 93.50 121 ASN A C 1
ATOM 987 O O . ASN A 1 121 ? 5.689 9.153 2.032 1.00 93.50 121 ASN A O 1
ATOM 991 N N . ALA A 1 122 ? 5.005 7.796 3.690 1.00 92.62 122 ALA A N 1
ATOM 992 C CA . ALA A 1 122 ? 5.047 6.578 2.881 1.00 92.62 122 ALA A CA 1
ATOM 993 C C . ALA A 1 122 ? 4.111 6.653 1.661 1.00 92.62 122 ALA A C 1
ATOM 995 O O . ALA A 1 122 ? 4.461 6.182 0.584 1.00 92.62 122 ALA A O 1
ATOM 996 N N . LEU A 1 123 ? 2.940 7.285 1.807 1.00 93.69 123 LEU A N 1
ATOM 997 C CA . LEU A 1 123 ? 2.015 7.520 0.695 1.00 93.69 123 LEU A CA 1
ATOM 998 C C . LEU A 1 123 ? 2.395 8.722 -0.182 1.00 93.69 123 LEU A C 1
ATOM 1000 O O . LEU A 1 123 ? 2.012 8.761 -1.349 1.00 93.69 123 LEU A O 1
ATOM 1004 N N . ALA A 1 124 ? 3.089 9.713 0.379 1.00 90.75 124 ALA A N 1
ATOM 1005 C CA . ALA A 1 124 ? 3.454 10.940 -0.316 1.00 90.75 124 ALA A CA 1
ATOM 1006 C C . ALA A 1 124 ? 4.754 10.829 -1.113 1.00 90.75 124 ALA A C 1
ATOM 1008 O O . ALA A 1 124 ? 4.915 11.644 -2.011 1.00 90.75 124 ALA A O 1
ATOM 1009 N N . PHE A 1 125 ? 5.663 9.896 -0.798 1.00 81.50 125 PHE A N 1
ATOM 1010 C CA . PHE A 1 125 ? 6.993 9.825 -1.415 1.00 81.50 125 PHE A CA 1
ATOM 1011 C C . PHE A 1 125 ? 7.028 9.060 -2.737 1.00 81.50 125 PHE A C 1
ATOM 1013 O O . PHE A 1 125 ? 7.467 9.666 -3.695 1.00 81.50 125 PHE A O 1
ATOM 1020 N N . ASP A 1 126 ? 6.588 7.798 -2.797 1.00 87.81 126 ASP A N 1
ATOM 1021 C CA . ASP A 1 126 ? 6.479 6.931 -3.994 1.00 87.81 126 ASP A CA 1
ATOM 1022 C C . ASP A 1 126 ? 5.741 5.630 -3.604 1.00 87.81 126 ASP A C 1
ATOM 1024 O O . ASP A 1 126 ? 5.247 5.501 -2.475 1.00 87.81 126 ASP A O 1
ATOM 1028 N N . PHE A 1 127 ? 5.668 4.641 -4.505 1.00 94.00 127 PHE A N 1
ATOM 1029 C CA . PHE A 1 127 ? 5.237 3.296 -4.123 1.00 94.00 127 PHE A CA 1
ATOM 1030 C C . PHE A 1 127 ? 6.240 2.667 -3.147 1.00 94.00 127 PHE A C 1
ATOM 1032 O O . PHE A 1 127 ? 7.410 2.504 -3.473 1.00 94.00 127 PHE A O 1
ATOM 1039 N N . HIS A 1 128 ? 5.754 2.278 -1.973 1.00 92.44 128 HIS A N 1
ATOM 1040 C CA . HIS A 1 128 ? 6.489 1.517 -0.974 1.00 92.44 128 HIS A CA 1
ATOM 1041 C C . HIS A 1 128 ? 5.735 0.229 -0.708 1.00 92.44 128 HIS A C 1
ATOM 1043 O O . HIS A 1 128 ? 4.664 0.237 -0.095 1.00 92.44 128 HIS A O 1
ATOM 1049 N N . GLU A 1 129 ? 6.323 -0.887 -1.112 1.00 91.38 129 GLU A N 1
ATOM 1050 C CA . GLU A 1 129 ? 5.693 -2.200 -1.019 1.00 91.38 129 GLU A CA 1
ATOM 1051 C C . GLU A 1 129 ? 5.195 -2.534 0.395 1.00 91.38 129 GLU A C 1
ATOM 1053 O O . GLU A 1 129 ? 4.081 -3.033 0.557 1.00 91.38 129 GLU A O 1
ATOM 1058 N N . VAL A 1 130 ? 5.944 -2.145 1.431 1.00 90.38 130 VAL A N 1
ATOM 1059 C CA . VAL A 1 130 ? 5.583 -2.405 2.832 1.00 90.38 130 VAL A CA 1
ATOM 1060 C C . VAL A 1 130 ? 4.234 -1.790 3.231 1.00 90.38 130 VAL A C 1
ATOM 1062 O O . VAL A 1 130 ? 3.560 -2.285 4.135 1.00 90.38 130 VAL A O 1
ATOM 1065 N N . THR A 1 131 ? 3.775 -0.738 2.546 1.00 94.12 131 THR A N 1
ATOM 1066 C CA . THR A 1 131 ? 2.458 -0.131 2.808 1.00 94.12 131 THR A CA 1
ATOM 1067 C C . THR A 1 131 ? 1.310 -1.092 2.497 1.00 94.12 131 THR A C 1
ATOM 1069 O O . THR A 1 131 ? 0.255 -1.016 3.134 1.00 94.12 131 THR A O 1
ATOM 1072 N N . VAL A 1 132 ? 1.523 -2.060 1.601 1.00 94.50 132 VAL A N 1
ATOM 1073 C CA . VAL A 1 132 ? 0.556 -3.116 1.276 1.00 94.50 132 VAL A CA 1
ATOM 1074 C C . VAL A 1 132 ? 0.274 -3.996 2.496 1.00 94.50 132 VAL A C 1
ATOM 1076 O O . VAL A 1 132 ? -0.840 -4.495 2.652 1.00 94.50 132 VAL A O 1
ATOM 1079 N N . MET A 1 133 ? 1.235 -4.116 3.420 1.00 92.56 133 MET A N 1
ATOM 1080 C CA . MET A 1 133 ? 1.107 -4.896 4.658 1.00 92.56 133 MET A CA 1
ATOM 1081 C C . MET A 1 133 ? 0.154 -4.265 5.678 1.00 92.56 133 MET A C 1
ATOM 1083 O O . MET A 1 133 ? -0.297 -4.946 6.601 1.00 92.56 133 MET A O 1
ATOM 1087 N N . THR A 1 134 ? -0.209 -2.989 5.513 1.00 95.75 134 THR A N 1
ATOM 1088 C CA . THR A 1 134 ? -1.102 -2.288 6.450 1.00 95.75 134 THR A CA 1
ATOM 1089 C C . THR A 1 134 ? -2.471 -2.955 6.568 1.00 95.75 134 THR A C 1
ATOM 1091 O O . THR A 1 134 ? -2.977 -3.118 7.679 1.00 95.75 134 THR A O 1
ATOM 1094 N N . LEU A 1 135 ? -3.074 -3.381 5.455 1.00 96.69 135 LEU A N 1
ATOM 1095 C CA . LEU A 1 135 ? -4.385 -4.029 5.470 1.00 96.69 135 LEU A CA 1
ATOM 1096 C C . LEU A 1 135 ? -4.326 -5.447 6.068 1.00 96.69 135 LEU A C 1
ATOM 1098 O O . LEU A 1 135 ? -5.098 -5.705 6.992 1.00 96.69 135 LEU A O 1
ATOM 1102 N N . PRO A 1 136 ? -3.417 -6.348 5.647 1.00 95.44 136 PRO A N 1
ATOM 1103 C CA . PRO A 1 136 ? -3.220 -7.645 6.296 1.00 95.44 136 PRO A CA 1
ATOM 1104 C C . PRO A 1 136 ? -2.940 -7.540 7.798 1.00 95.44 136 PRO A C 1
ATOM 1106 O O . PRO A 1 136 ? -3.488 -8.326 8.566 1.00 95.44 136 PRO A O 1
ATOM 1109 N N . LEU A 1 137 ? -2.171 -6.540 8.244 1.00 95.69 137 LEU A N 1
ATOM 1110 C CA . LEU A 1 137 ? -1.936 -6.291 9.669 1.00 95.69 137 LEU A CA 1
ATOM 1111 C C . LEU A 1 137 ? -3.220 -5.901 10.412 1.00 95.69 137 LEU A C 1
ATOM 1113 O O . LEU A 1 137 ? -3.510 -6.446 11.478 1.00 95.69 137 LEU A O 1
ATOM 1117 N N . MET A 1 138 ? -4.031 -5.005 9.848 1.00 97.31 138 MET A N 1
ATOM 1118 C CA . MET A 1 138 ? -5.315 -4.642 10.461 1.00 97.31 138 MET A CA 1
ATOM 1119 C C . MET A 1 138 ? -6.304 -5.811 10.449 1.00 97.31 138 MET A C 1
ATOM 1121 O O . MET A 1 138 ? -7.030 -6.011 11.422 1.00 97.31 138 MET A O 1
ATOM 1125 N N . LEU A 1 139 ? -6.304 -6.633 9.397 1.00 97.50 139 LEU A N 1
ATOM 1126 C CA . LEU A 1 139 ? -7.112 -7.851 9.326 1.00 97.50 139 LEU A CA 1
ATOM 1127 C C . LEU A 1 139 ? -6.637 -8.921 10.319 1.00 97.50 139 LEU A C 1
ATOM 1129 O O . LEU A 1 139 ? -7.473 -9.616 10.897 1.00 97.50 139 LEU A O 1
ATOM 1133 N N . LEU A 1 140 ? -5.329 -9.019 10.582 1.00 97.19 140 LEU A N 1
ATOM 1134 C CA . LEU A 1 140 ? -4.779 -9.850 11.654 1.00 97.19 140 LEU A CA 1
ATOM 1135 C C . LEU A 1 140 ? -5.314 -9.391 13.016 1.00 97.19 140 LEU A C 1
ATOM 1137 O O . LEU A 1 140 ? -5.832 -10.212 13.773 1.00 97.19 140 LEU A O 1
ATOM 1141 N N . TYR A 1 141 ? -5.251 -8.092 13.322 1.00 96.44 141 TYR A N 1
ATOM 1142 C CA . TYR A 1 141 ? -5.810 -7.552 14.567 1.00 96.44 141 TYR A CA 1
ATOM 1143 C C . TYR A 1 141 ? -7.311 -7.786 14.676 1.00 96.44 141 TYR A C 1
ATOM 1145 O O . TYR A 1 141 ? -7.798 -8.204 15.728 1.00 96.44 141 TYR A O 1
ATOM 1153 N N . TRP A 1 142 ? -8.049 -7.595 13.586 1.00 97.31 142 TRP A N 1
ATOM 1154 C CA . TRP A 1 142 ? -9.471 -7.906 13.551 1.00 97.31 142 TRP A CA 1
ATOM 1155 C C . TRP A 1 142 ? -9.732 -9.385 13.854 1.00 97.31 142 TRP A C 1
ATOM 1157 O O . TRP A 1 142 ? -10.586 -9.699 14.684 1.00 97.31 142 TRP A O 1
ATOM 1167 N N . ALA A 1 143 ? -8.962 -10.296 13.255 1.00 97.00 143 ALA A N 1
ATOM 1168 C CA . ALA A 1 143 ? -9.071 -11.730 13.505 1.00 97.00 143 ALA A CA 1
ATOM 1169 C C . ALA A 1 143 ? -8.761 -12.100 14.963 1.00 97.00 143 ALA A C 1
ATOM 1171 O O . ALA A 1 143 ? -9.450 -12.951 15.525 1.00 97.00 143 ALA A O 1
ATOM 1172 N N . ILE A 1 144 ? -7.777 -11.445 15.591 1.00 95.62 144 ILE A N 1
ATOM 1173 C CA . ILE A 1 144 ? -7.470 -11.607 17.021 1.00 95.62 144 ILE A CA 1
ATOM 1174 C C . ILE A 1 144 ? -8.670 -11.172 17.866 1.00 95.62 144 ILE A C 1
ATOM 1176 O O . ILE A 1 144 ? -9.146 -11.929 18.708 1.00 95.62 144 ILE A O 1
ATOM 1180 N N . PHE A 1 145 ? -9.206 -9.978 17.618 1.00 94.19 145 PHE A N 1
ATOM 1181 C CA . PHE A 1 145 ? -10.281 -9.412 18.433 1.00 94.19 145 PHE A CA 1
ATOM 1182 C C . PHE A 1 145 ? -11.649 -10.071 18.250 1.00 94.19 145 PHE A C 1
ATOM 1184 O O . PHE A 1 145 ? -12.502 -9.900 19.125 1.00 94.19 145 PHE A O 1
ATOM 1191 N N . THR A 1 146 ? -11.841 -10.791 17.143 1.00 94.50 146 THR A N 1
ATOM 1192 C CA . THR A 1 146 ? -13.049 -11.565 16.812 1.00 94.50 146 THR A CA 1
ATOM 1193 C C . THR A 1 146 ? -12.860 -13.077 16.971 1.00 94.50 146 THR A C 1
ATOM 1195 O O . THR A 1 146 ? -13.744 -13.850 16.597 1.00 94.50 146 THR A O 1
ATOM 1198 N N . GLU A 1 147 ? -11.710 -13.506 17.502 1.00 93.81 147 GLU A N 1
ATOM 1199 C CA . GLU A 1 147 ? -11.343 -14.909 17.745 1.00 93.81 147 GLU A CA 1
ATOM 1200 C C . GLU A 1 147 ? -11.410 -15.811 16.492 1.00 93.81 147 GLU A C 1
ATOM 1202 O O . GLU A 1 147 ? -11.594 -17.032 16.557 1.00 93.81 147 GLU A O 1
ATOM 1207 N N . LYS A 1 148 ? -11.213 -15.231 15.303 1.00 94.56 148 LYS A N 1
ATOM 1208 C CA . LYS A 1 148 ? -11.242 -15.939 14.013 1.00 94.56 148 LYS A CA 1
ATOM 1209 C C . LYS A 1 148 ? -9.898 -16.613 13.732 1.00 94.56 148 LYS A C 1
ATOM 1211 O O . LYS A 1 148 ? -9.142 -16.183 12.862 1.00 94.56 148 LYS A O 1
ATOM 1216 N N . LYS A 1 149 ? -9.626 -17.730 14.417 1.00 93.94 149 LYS A N 1
ATOM 1217 C CA . LYS A 1 149 ? -8.346 -18.475 14.342 1.00 93.94 149 LYS A CA 1
ATOM 1218 C C . LYS A 1 149 ? -7.842 -18.739 12.916 1.00 93.94 149 LYS A C 1
ATOM 1220 O O . LYS A 1 149 ? -6.657 -18.583 12.655 1.00 93.94 149 LYS A O 1
ATOM 1225 N N . LYS A 1 150 ? -8.726 -19.103 11.976 1.00 95.12 150 LYS A N 1
ATOM 1226 C CA . LYS A 1 150 ? -8.334 -19.340 10.572 1.00 95.12 150 LYS A CA 1
ATOM 1227 C C . LYS A 1 150 ? -7.735 -18.088 9.919 1.00 95.12 150 LYS A C 1
ATOM 1229 O O . LYS A 1 150 ? -6.670 -18.172 9.323 1.00 95.12 150 LYS A O 1
ATOM 1234 N N . LEU A 1 151 ? -8.395 -16.938 10.067 1.00 93.50 151 LEU A N 1
ATOM 1235 C CA . LEU A 1 151 ? -7.917 -15.668 9.516 1.00 93.50 151 LEU A CA 1
ATOM 1236 C C . LEU A 1 151 ? -6.639 -15.200 10.213 1.00 93.50 151 LEU A C 1
ATOM 1238 O O . LEU A 1 151 ? -5.743 -14.696 9.547 1.00 93.50 151 LEU A O 1
ATOM 1242 N N . TYR A 1 152 ? -6.528 -15.440 11.523 1.00 94.00 152 TYR A N 1
ATOM 1243 C CA . TYR A 1 152 ? -5.301 -15.174 12.268 1.00 94.00 152 TYR A CA 1
ATOM 1244 C C . TYR A 1 152 ? -4.099 -15.886 11.638 1.00 94.00 152 TYR A C 1
ATOM 1246 O O . TYR A 1 152 ? -3.121 -15.227 11.309 1.00 94.00 152 TYR A O 1
ATOM 1254 N N . TYR A 1 153 ? -4.180 -17.200 11.403 1.00 94.38 153 TYR A N 1
ATOM 1255 C CA . TYR A 1 153 ? -3.056 -17.934 10.814 1.00 94.38 153 TYR A CA 1
ATOM 1256 C C . TYR A 1 153 ? -2.769 -17.519 9.367 1.00 94.38 153 TYR A C 1
ATOM 1258 O O . TYR A 1 153 ? -1.602 -17.431 9.002 1.00 94.38 153 TYR A O 1
ATOM 1266 N N . ILE A 1 154 ? -3.798 -17.220 8.564 1.00 93.44 154 ILE A N 1
ATOM 1267 C CA . ILE A 1 154 ? -3.617 -16.740 7.183 1.00 93.44 154 ILE A CA 1
ATOM 1268 C C . ILE A 1 154 ? -2.812 -15.437 7.167 1.00 93.44 154 ILE A C 1
ATOM 1270 O O . ILE A 1 154 ? -1.775 -15.365 6.510 1.00 93.44 154 ILE A O 1
ATOM 1274 N N . PHE A 1 155 ? -3.253 -14.421 7.914 1.00 93.81 155 PHE A N 1
ATOM 1275 C CA . PHE A 1 155 ? -2.571 -13.127 7.914 1.00 93.81 155 PHE A CA 1
ATOM 1276 C C . PHE A 1 155 ? -1.244 -13.165 8.672 1.00 93.81 155 PHE A C 1
ATOM 1278 O O . PHE A 1 155 ? -0.312 -12.477 8.275 1.00 93.81 155 PHE A O 1
ATOM 1285 N N . LEU A 1 156 ? -1.112 -14.002 9.707 1.00 92.25 156 LEU A N 1
ATOM 1286 C CA . LEU A 1 156 ? 0.161 -14.203 10.398 1.00 92.25 156 LEU A CA 1
ATOM 1287 C C . LEU A 1 156 ? 1.211 -14.805 9.464 1.00 92.25 156 LEU A C 1
ATOM 1289 O O . LEU A 1 156 ? 2.341 -14.335 9.461 1.00 92.25 156 LEU A O 1
ATOM 1293 N N . ILE A 1 157 ? 0.851 -15.833 8.687 1.00 89.81 157 ILE A N 1
ATOM 1294 C CA . ILE A 1 157 ? 1.765 -16.422 7.702 1.00 89.81 157 ILE A CA 1
ATOM 1295 C C . ILE A 1 157 ? 2.123 -15.374 6.659 1.00 89.81 157 ILE A C 1
ATOM 1297 O O . ILE A 1 157 ? 3.298 -15.207 6.387 1.00 89.81 157 ILE A O 1
ATOM 1301 N N . TYR A 1 158 ? 1.143 -14.637 6.137 1.00 86.44 158 TYR A N 1
ATOM 1302 C CA . TYR A 1 158 ? 1.392 -13.593 5.147 1.00 86.44 158 TYR A CA 1
ATOM 1303 C C . TYR A 1 158 ? 2.355 -12.496 5.644 1.00 86.44 158 TYR A C 1
ATOM 1305 O O . TYR A 1 158 ? 3.189 -12.040 4.878 1.00 86.44 158 TYR A O 1
ATOM 1313 N N . LEU A 1 159 ? 2.268 -12.096 6.918 1.00 86.25 159 LEU A N 1
ATOM 1314 C CA . LEU A 1 159 ? 3.087 -11.024 7.511 1.00 86.25 159 LEU A CA 1
ATOM 1315 C C . LEU A 1 159 ? 4.474 -11.470 8.004 1.00 86.25 159 LEU A C 1
ATOM 1317 O O . LEU A 1 159 ? 5.259 -10.629 8.434 1.00 86.25 159 LEU A O 1
ATOM 1321 N N . ARG A 1 160 ? 4.757 -12.778 8.047 1.00 74.00 160 ARG A N 1
ATOM 1322 C CA . ARG A 1 160 ? 6.010 -13.326 8.602 1.00 74.00 160 ARG A CA 1
ATOM 1323 C C . ARG A 1 160 ? 7.093 -13.539 7.539 1.00 74.00 160 ARG A C 1
ATOM 1325 O O . ARG A 1 160 ? 8.153 -14.073 7.864 1.00 74.00 160 ARG A O 1
ATOM 1332 N N . ILE A 1 161 ? 6.810 -13.190 6.292 1.00 59.03 161 ILE A N 1
ATOM 1333 C CA . ILE A 1 161 ? 7.671 -13.438 5.137 1.00 59.03 161 ILE A CA 1
ATOM 1334 C C . ILE A 1 161 ? 8.007 -12.102 4.496 1.00 59.03 161 ILE A C 1
ATOM 1336 O O . ILE A 1 161 ? 9.187 -11.957 4.118 1.00 59.03 161 ILE A O 1
#

Nearest PDB structures (foldseek):
  8pn9-assembly1_A  TM=5.896E-01  e=1.142E+00  Homo sapiens

Sequence (161 aa):
MFTFAYILLALNRYWQFESGYYDLGIFDTALWKVAHFQTPIIDHFKLSGKNIFADHFHPSIFILAPIYWFTDKTEAILVAQAIIVGLSGVVLFHIAKDKLRNAFAAISIVIAYFLFIGLQNALAFDFHEVTVMTLPLMLLYWAIFTEKKKLYYIFLIYLRI

Mean predicted aligned error: 3.92 Å